Protein AF-A0A941NEB9-F1 (afdb_monomer_lite)

Foldseek 3Di:
DVVVVVVVVVVVVVVVVVVVVVVVVVVPDDDDDDDPDDDDAKDFDADPVRQTAKMFGDLVPDFAFWDQNDGDHDPVRSQWGFMWGADPSSGTPDTDIWGWDDDPNDIDID

pLDDT: mean 83.01, std 13.98, range [54.56, 98.06]

Structure (mmCIF, N/CA/C/O backbone):
data_AF-A0A941NEB9-F1
#
_entry.id   AF-A0A941NEB9-F1
#
loop_
_atom_site.group_PDB
_atom_site.id
_atom_site.type_symbol
_atom_site.label_atom_id
_atom_site.label_alt_id
_atom_site.label_comp_id
_atom_site.label_asym_id
_atom_site.label_entity_id
_atom_site.label_seq_id
_atom_site.pdbx_PDB_ins_code
_atom_site.Cartn_x
_atom_site.Cartn_y
_atom_site.Cartn_z
_atom_site.occupancy
_atom_site.B_iso_or_equiv
_atom_site.auth_seq_id
_atom_site.auth_comp_id
_atom_site.auth_asym_id
_atom_site.auth_atom_id
_atom_site.pdbx_PDB_model_num
ATOM 1 N N . MET A 1 1 ? -52.942 15.500 39.821 1.00 58.81 1 MET A N 1
ATOM 2 C CA . MET A 1 1 ? -51.753 16.090 39.152 1.00 58.81 1 MET A CA 1
ATOM 3 C C . MET A 1 1 ? -50.395 15.496 39.578 1.00 58.81 1 MET A C 1
ATOM 5 O O . MET A 1 1 ? -49.487 15.507 38.760 1.00 58.81 1 MET A O 1
ATOM 9 N N . LYS A 1 2 ? -50.212 14.953 40.801 1.00 54.56 2 LYS A N 1
ATOM 10 C CA . LYS A 1 2 ? -48.945 14.295 41.224 1.00 54.56 2 LYS A CA 1
ATOM 11 C C . LYS A 1 2 ? -48.629 12.990 40.463 1.00 54.56 2 LYS A C 1
ATOM 13 O O . LYS A 1 2 ? -47.503 12.823 40.019 1.00 54.56 2 LYS A O 1
ATOM 18 N N . PHE A 1 3 ? -49.633 12.138 40.233 1.00 59.66 3 PHE A N 1
ATOM 19 C CA . PHE A 1 3 ? -49.491 10.853 39.521 1.00 59.66 3 PHE A CA 1
ATOM 20 C C . PHE A 1 3 ? -49.025 10.977 38.059 1.00 59.66 3 PHE A C 1
ATOM 22 O O . PHE A 1 3 ? -48.295 10.133 37.553 1.00 59.66 3 PHE A O 1
ATOM 29 N N . GLN A 1 4 ? -49.417 12.054 37.378 1.00 60.47 4 GLN A N 1
ATOM 30 C CA . GLN A 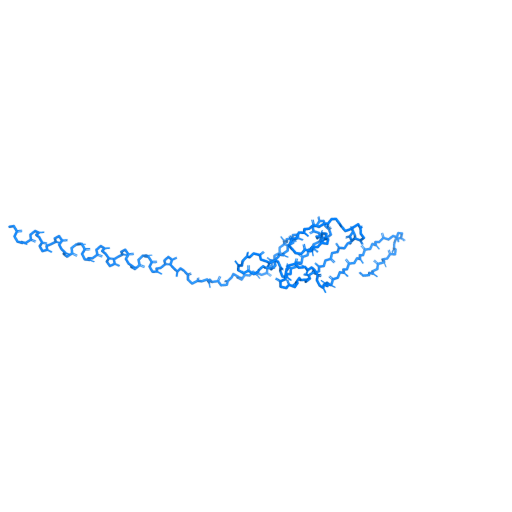1 4 ? -49.052 12.294 35.980 1.00 60.47 4 GLN A CA 1
ATOM 31 C C . GLN A 1 4 ? -47.589 12.756 35.851 1.00 60.47 4 GLN A C 1
ATOM 33 O O . GLN A 1 4 ? -46.902 12.391 34.904 1.00 60.47 4 GLN A O 1
ATOM 38 N N . LYS A 1 5 ? -47.086 13.495 36.854 1.00 56.81 5 LYS A N 1
ATOM 39 C CA . LYS A 1 5 ? -45.679 13.916 36.946 1.00 56.81 5 LYS A CA 1
ATOM 40 C C . LYS A 1 5 ? -44.748 12.749 37.287 1.00 56.81 5 LYS A C 1
ATOM 42 O O . LYS A 1 5 ? -43.653 12.682 36.744 1.00 56.81 5 LYS A O 1
ATOM 47 N N . THR A 1 6 ? -45.183 11.814 38.137 1.00 64.62 6 THR A N 1
ATOM 48 C CA . THR A 1 6 ? -44.408 10.600 38.439 1.00 64.62 6 THR A CA 1
ATOM 49 C C . THR A 1 6 ? -44.371 9.649 37.244 1.00 64.62 6 THR A C 1
ATOM 51 O O . THR A 1 6 ? -43.296 9.183 36.895 1.00 64.62 6 THR A O 1
ATOM 54 N N . ALA A 1 7 ? -45.493 9.430 36.548 1.00 67.12 7 ALA A N 1
ATOM 55 C CA . ALA A 1 7 ? -45.519 8.617 35.327 1.00 67.12 7 ALA A CA 1
ATOM 56 C C . ALA A 1 7 ? -44.622 9.192 34.212 1.00 67.12 7 ALA A C 1
ATOM 58 O O . ALA A 1 7 ? -43.872 8.449 33.583 1.00 67.12 7 ALA A O 1
ATOM 59 N N . ALA A 1 8 ? -44.633 10.516 34.017 1.00 68.38 8 ALA A N 1
ATOM 60 C CA . ALA A 1 8 ? -43.753 11.187 33.059 1.00 68.38 8 ALA A CA 1
ATOM 61 C C . ALA A 1 8 ? -42.264 11.070 33.436 1.00 68.38 8 A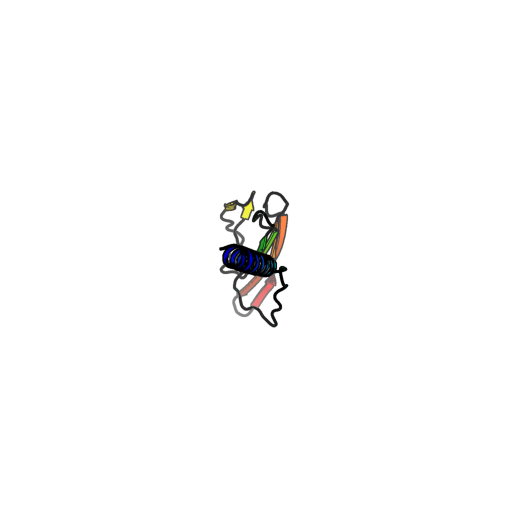LA A C 1
ATOM 63 O O . ALA A 1 8 ? -41.431 10.863 32.560 1.00 68.38 8 ALA A O 1
ATOM 64 N N . ALA A 1 9 ? -41.924 11.148 34.728 1.00 69.62 9 ALA A N 1
ATOM 65 C CA . ALA A 1 9 ? -40.551 10.971 35.204 1.00 69.62 9 ALA A CA 1
ATOM 66 C C . ALA A 1 9 ? -40.038 9.531 35.010 1.00 69.62 9 ALA A C 1
ATOM 68 O O . ALA A 1 9 ? -38.893 9.342 34.603 1.00 69.62 9 ALA A O 1
ATOM 69 N N . TYR A 1 10 ? -40.889 8.522 35.234 1.00 71.50 10 TYR A N 1
ATOM 70 C CA . TYR A 1 10 ? -40.560 7.120 34.953 1.00 71.50 10 TYR A CA 1
ATOM 71 C C . TYR A 1 10 ? -40.369 6.868 33.451 1.00 71.50 10 TYR A C 1
ATOM 73 O O . TYR A 1 10 ? -39.380 6.255 33.058 1.00 71.50 10 TYR A O 1
ATOM 81 N N . ALA A 1 11 ? -41.267 7.384 32.604 1.00 72.19 11 ALA A N 1
ATOM 82 C CA . ALA A 1 11 ? -41.150 7.255 31.151 1.00 72.19 11 ALA A CA 1
ATOM 83 C C . ALA A 1 11 ? -39.893 7.955 30.604 1.00 72.19 11 ALA A C 1
ATOM 85 O O . ALA A 1 11 ? -39.196 7.392 29.761 1.00 72.19 11 ALA A O 1
ATOM 86 N N . ALA A 1 12 ? -39.567 9.144 31.126 1.00 71.38 12 ALA A N 1
ATOM 87 C CA . ALA A 1 12 ? -38.343 9.857 30.780 1.00 71.38 12 ALA A CA 1
ATOM 88 C C .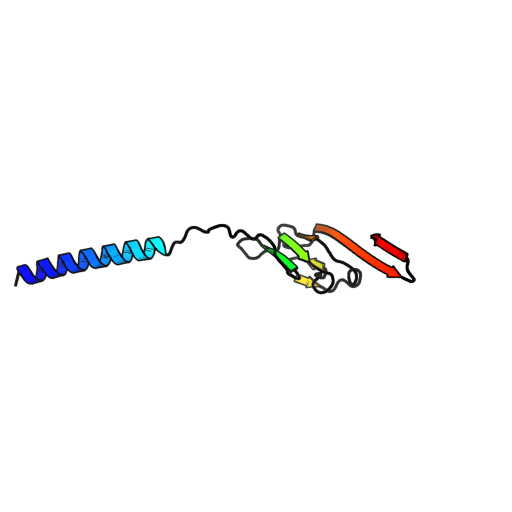 ALA A 1 12 ? -37.098 9.061 31.190 1.00 71.38 12 ALA A C 1
ATOM 90 O O . ALA A 1 12 ? -36.210 8.883 30.368 1.00 71.38 12 ALA A O 1
ATOM 91 N N . GLY A 1 13 ? -37.056 8.516 32.412 1.00 73.38 13 GLY A N 1
ATOM 92 C CA . GLY A 1 13 ? -35.937 7.692 32.881 1.00 73.38 13 GLY A CA 1
ATOM 93 C C . GLY A 1 13 ? -35.684 6.467 31.999 1.00 73.38 13 GLY A C 1
ATOM 94 O O . GLY A 1 13 ? -34.548 6.235 31.593 1.00 73.38 13 GLY A O 1
ATOM 95 N N . VAL A 1 14 ? -36.745 5.738 31.636 1.00 76.94 14 VAL A N 1
ATOM 96 C CA . VAL A 1 14 ? -36.662 4.561 30.754 1.00 76.94 14 VAL A CA 1
ATOM 97 C C . VAL A 1 14 ? -36.164 4.946 29.357 1.00 76.94 14 VAL A C 1
ATOM 99 O O . VAL A 1 14 ? -35.285 4.275 28.817 1.00 76.94 14 VAL A O 1
ATOM 102 N N . ALA A 1 15 ? -36.662 6.046 28.786 1.00 76.06 15 ALA A N 1
ATOM 103 C CA . ALA A 1 15 ? -36.217 6.524 27.478 1.00 76.06 15 ALA A CA 1
ATOM 104 C C . ALA A 1 15 ? -34.718 6.874 27.467 1.00 76.06 15 ALA A C 1
ATOM 106 O O . ALA A 1 15 ? -34.007 6.488 26.540 1.00 76.06 15 ALA A O 1
ATOM 107 N N . THR A 1 16 ? -34.209 7.530 28.515 1.00 72.12 16 THR A N 1
ATOM 108 C CA . THR A 1 16 ? -32.782 7.875 28.614 1.00 72.12 16 THR A CA 1
ATOM 109 C C . THR A 1 16 ? -31.898 6.631 28.718 1.00 72.12 16 THR A C 1
ATOM 111 O O . THR A 1 16 ? -30.833 6.588 28.104 1.00 72.12 16 THR A O 1
ATOM 114 N N . THR A 1 17 ? -32.335 5.593 29.442 1.00 72.25 17 THR A N 1
ATOM 115 C CA . THR A 1 17 ? -31.602 4.318 29.525 1.00 72.25 17 THR A CA 1
ATOM 116 C C . THR A 1 17 ? -31.554 3.607 28.170 1.00 72.25 17 THR A C 1
ATOM 118 O O . THR A 1 17 ? -30.494 3.128 27.773 1.00 72.25 17 THR A O 1
ATOM 121 N N . PHE A 1 18 ? -32.662 3.587 27.423 1.00 80.00 18 PHE A N 1
ATOM 122 C CA . PHE A 1 18 ? -32.698 3.007 26.076 1.00 80.00 18 PHE A CA 1
ATOM 123 C C . PHE A 1 18 ? -31.771 3.740 25.098 1.00 80.00 18 PHE A C 1
ATOM 125 O O . PHE A 1 18 ? -31.051 3.089 24.341 1.00 80.00 18 PHE A O 1
ATOM 132 N N . ILE A 1 19 ? -31.734 5.075 25.144 1.00 80.12 19 ILE A N 1
ATOM 133 C CA . ILE A 1 19 ? -30.832 5.884 24.308 1.00 80.12 19 ILE A CA 1
ATOM 134 C C . ILE A 1 19 ? -29.363 5.613 24.668 1.00 80.12 19 ILE A C 1
ATOM 136 O O . ILE A 1 19 ? -28.538 5.461 23.770 1.00 80.12 19 ILE A O 1
ATOM 140 N N . ALA A 1 20 ? -29.029 5.494 25.957 1.00 77.25 20 ALA A N 1
ATOM 141 C CA . ALA A 1 20 ? -27.665 5.203 26.402 1.00 77.25 20 ALA A CA 1
ATOM 142 C C . ALA A 1 20 ? -27.182 3.805 25.967 1.00 77.25 20 ALA A C 1
ATOM 144 O O . ALA A 1 20 ? -26.049 3.664 25.508 1.00 77.25 20 ALA A O 1
ATOM 145 N N . ILE A 1 21 ? -28.041 2.782 26.050 1.00 75.50 21 ILE A N 1
ATOM 146 C CA . ILE A 1 21 ? -27.719 1.424 25.579 1.00 75.50 21 ILE A CA 1
ATOM 147 C C . ILE A 1 21 ? -27.564 1.406 24.052 1.00 75.50 21 ILE A C 1
ATOM 149 O O . ILE A 1 21 ? -26.605 0.831 23.541 1.00 75.50 21 ILE A O 1
ATOM 153 N N . ALA A 1 22 ? -28.460 2.072 23.316 1.00 72.69 22 ALA A N 1
ATOM 154 C CA . ALA A 1 22 ? -28.368 2.172 21.859 1.00 72.69 22 ALA A CA 1
ATOM 155 C C . ALA A 1 22 ? -27.088 2.898 21.405 1.00 72.69 22 ALA A C 1
ATOM 157 O O . ALA A 1 22 ? -26.443 2.465 20.453 1.00 72.69 22 ALA A O 1
ATOM 158 N N . ALA A 1 23 ? -26.680 3.955 22.116 1.00 68.56 23 ALA A N 1
ATOM 159 C CA . ALA A 1 23 ? -25.423 4.652 21.857 1.00 68.56 23 ALA A CA 1
ATOM 160 C C . ALA A 1 23 ? -24.194 3.775 22.166 1.00 68.56 23 ALA A C 1
ATOM 162 O O . ALA A 1 23 ? -23.229 3.805 21.408 1.00 68.56 23 ALA A O 1
ATOM 163 N N . GLY A 1 24 ? -24.236 2.956 23.225 1.00 64.38 24 GLY A N 1
ATOM 164 C CA . GLY A 1 24 ? -23.151 2.032 23.579 1.00 64.38 24 GLY A CA 1
ATOM 165 C C . GLY A 1 24 ? -22.916 0.925 22.545 1.00 64.38 24 GLY A C 1
ATOM 166 O O . GLY A 1 24 ? -21.771 0.588 22.270 1.00 64.38 24 GLY A O 1
ATOM 167 N N . GLN A 1 25 ? -23.980 0.418 21.913 1.00 61.25 25 GLN A N 1
ATOM 168 C CA . GLN A 1 25 ? -23.894 -0.595 20.846 1.00 61.25 25 GLN A CA 1
ATOM 169 C C . GLN A 1 25 ? -23.359 -0.023 19.519 1.00 61.25 25 GLN A C 1
ATOM 171 O O . GLN A 1 25 ? -22.838 -0.767 18.692 1.00 61.25 25 GLN A O 1
ATOM 176 N N . ALA A 1 26 ? -23.488 1.293 19.306 1.00 57.91 26 ALA A N 1
ATOM 177 C CA . ALA A 1 26 ? -22.958 1.985 18.131 1.00 57.91 26 ALA A CA 1
ATOM 178 C C . ALA A 1 26 ? -21.449 2.268 18.232 1.00 57.91 26 ALA A C 1
ATOM 180 O O . ALA A 1 26 ? -20.800 2.505 17.213 1.00 57.91 26 ALA A O 1
ATOM 181 N N . ILE A 1 27 ? -20.870 2.181 19.434 1.00 62.12 27 ILE A N 1
ATOM 182 C CA . ILE A 1 27 ? -19.417 2.120 19.641 1.00 62.12 27 ILE A CA 1
ATOM 183 C C . ILE A 1 27 ? -18.991 0.668 19.372 1.00 62.12 27 ILE A C 1
ATOM 185 O O . ILE A 1 27 ? -18.575 -0.071 20.260 1.00 62.12 27 ILE A O 1
ATOM 189 N N . GLY A 1 28 ? -19.219 0.223 18.136 1.00 59.81 28 GLY A N 1
ATOM 190 C CA . GLY A 1 28 ? -18.924 -1.132 17.699 1.00 59.81 28 GLY A CA 1
ATOM 191 C C . GLY A 1 28 ? -17.436 -1.416 17.855 1.00 59.81 28 GLY A C 1
ATOM 192 O O . GLY A 1 28 ? -16.596 -0.657 17.368 1.00 59.81 28 GLY A O 1
ATOM 193 N N . ALA A 1 29 ? -17.110 -2.510 18.542 1.00 64.12 29 ALA A N 1
ATOM 194 C CA . ALA A 1 29 ? -15.762 -3.050 18.537 1.00 64.12 29 ALA A CA 1
ATOM 195 C C . ALA A 1 29 ? -15.339 -3.275 17.078 1.00 64.12 29 ALA A C 1
ATOM 197 O O . ALA A 1 29 ? -16.100 -3.832 16.285 1.00 64.12 29 ALA A O 1
ATOM 198 N N . ALA A 1 30 ? -14.145 -2.816 16.709 1.00 68.44 30 ALA A N 1
ATOM 199 C CA . ALA A 1 30 ? -13.587 -3.121 15.401 1.00 68.44 30 ALA A CA 1
ATOM 200 C C . ALA A 1 30 ? -13.439 -4.645 15.295 1.00 68.44 30 ALA A C 1
ATOM 202 O O . ALA A 1 30 ? -12.636 -5.249 16.006 1.00 68.44 30 ALA A O 1
ATOM 203 N N . HIS A 1 31 ? -14.257 -5.271 14.455 1.00 77.94 31 HIS A N 1
ATOM 204 C CA . HIS A 1 31 ? -14.146 -6.693 14.166 1.00 77.94 31 HIS A CA 1
ATOM 205 C C . HIS A 1 31 ? -13.183 -6.886 12.994 1.00 77.94 31 HIS A C 1
ATOM 207 O O . HIS A 1 31 ? -13.291 -6.198 11.976 1.00 77.94 31 HIS A O 1
ATOM 213 N N . ASN A 1 32 ? -12.250 -7.830 13.132 1.00 86.75 32 ASN A N 1
ATOM 214 C CA . ASN A 1 32 ? -11.420 -8.254 12.009 1.00 86.75 32 ASN A CA 1
ATOM 215 C C . ASN A 1 32 ? -12.320 -8.837 10.916 1.00 86.75 32 ASN A C 1
ATOM 217 O O . ASN A 1 32 ? -13.272 -9.561 11.207 1.00 86.75 32 ASN A O 1
ATOM 221 N N . THR A 1 33 ? -12.032 -8.484 9.664 1.00 91.81 33 THR A N 1
ATOM 222 C CA . THR A 1 33 ? -12.708 -9.080 8.511 1.00 91.81 33 THR A CA 1
ATOM 223 C C . THR A 1 33 ? -11.865 -10.231 7.994 1.00 91.81 33 THR A C 1
ATOM 225 O O . THR A 1 33 ? -10.703 -10.027 7.645 1.00 91.81 33 THR A O 1
ATOM 228 N N . ASP A 1 34 ? -12.471 -11.410 7.913 1.00 93.38 34 ASP A N 1
ATOM 229 C CA . ASP A 1 34 ? -11.837 -12.598 7.359 1.00 93.38 34 ASP A CA 1
ATOM 230 C C . ASP A 1 34 ? -12.256 -12.775 5.897 1.00 93.38 34 ASP A C 1
ATOM 232 O O . ASP A 1 34 ? -13.421 -12.592 5.534 1.00 93.38 34 ASP A O 1
ATOM 236 N N . PHE A 1 35 ? -11.294 -13.130 5.049 1.00 95.94 35 PHE A N 1
ATOM 237 C CA . PHE A 1 35 ? -11.519 -13.413 3.636 1.00 95.94 35 PHE A CA 1
ATOM 238 C C . PHE A 1 35 ? -10.862 -14.744 3.277 1.00 95.94 35 PHE A C 1
ATOM 240 O O . PHE A 1 35 ? -9.685 -14.939 3.574 1.00 95.94 35 PHE A O 1
ATOM 247 N N . ASP A 1 36 ? -11.575 -15.611 2.556 1.00 97.31 36 ASP A N 1
ATOM 248 C CA . ASP A 1 36 ? -10.965 -16.810 1.966 1.00 97.31 36 ASP A CA 1
ATOM 249 C C . ASP A 1 36 ? -10.030 -16.436 0.807 1.00 97.31 36 ASP A C 1
ATOM 251 O O . ASP A 1 36 ? -8.942 -16.985 0.644 1.00 97.31 36 ASP A O 1
ATOM 255 N N . THR A 1 37 ? -10.453 -15.501 -0.050 1.00 96.88 37 THR A N 1
ATOM 256 C CA . THR A 1 37 ? -9.673 -15.035 -1.205 1.00 96.88 37 THR A CA 1
ATOM 257 C C . THR A 1 37 ? -10.050 -13.605 -1.571 1.00 96.88 37 THR A C 1
ATOM 259 O O . THR A 1 37 ? -11.220 -13.228 -1.540 1.00 96.88 37 THR A O 1
ATOM 262 N N . ILE A 1 38 ? -9.052 -12.820 -1.983 1.00 96.50 38 ILE A N 1
ATOM 263 C CA . ILE A 1 38 ? -9.227 -11.463 -2.506 1.00 96.50 38 ILE A CA 1
ATOM 264 C C . ILE A 1 38 ? -8.653 -11.365 -3.923 1.00 96.50 38 ILE A C 1
ATOM 266 O O . ILE A 1 38 ? -7.509 -11.737 -4.172 1.00 96.50 38 ILE A O 1
ATOM 270 N N . THR A 1 39 ? -9.451 -10.860 -4.869 1.00 97.50 39 THR A N 1
ATOM 271 C CA . THR A 1 39 ? -9.015 -10.586 -6.249 1.00 97.50 39 THR A CA 1
ATOM 272 C C . THR A 1 39 ? -8.986 -9.081 -6.463 1.00 97.50 39 THR A C 1
ATOM 274 O O . THR A 1 39 ? -10.026 -8.449 -6.623 1.00 97.50 39 THR A O 1
ATOM 277 N N . VAL A 1 40 ? -7.790 -8.498 -6.432 1.00 97.69 40 VAL A N 1
ATOM 278 C CA . VAL A 1 40 ? -7.581 -7.045 -6.491 1.00 97.69 40 VAL A CA 1
ATOM 279 C C . VAL A 1 40 ? -6.352 -6.706 -7.327 1.00 97.69 40 VAL A C 1
ATOM 281 O O . VAL A 1 40 ? -5.491 -7.547 -7.578 1.00 97.69 40 VAL A O 1
ATOM 284 N N . HIS A 1 41 ? -6.250 -5.453 -7.761 1.00 97.19 41 HIS A N 1
ATOM 285 C CA . HIS A 1 41 ? -5.062 -4.968 -8.469 1.00 97.19 41 HIS A CA 1
ATOM 286 C C . HIS A 1 41 ? -3.980 -4.436 -7.530 1.00 97.19 41 HIS A C 1
ATOM 288 O O . HIS A 1 41 ? -2.796 -4.504 -7.864 1.00 97.19 41 HIS A O 1
ATOM 294 N N . ARG A 1 42 ? -4.384 -3.899 -6.373 1.00 96.75 42 ARG A N 1
ATOM 295 C CA . ARG A 1 42 ? -3.492 -3.286 -5.394 1.00 96.75 42 ARG A CA 1
ATOM 296 C C . ARG A 1 42 ? -4.079 -3.365 -3.987 1.00 96.75 42 ARG A C 1
ATOM 298 O O . ARG A 1 42 ? -5.282 -3.206 -3.815 1.00 96.75 42 ARG A O 1
ATOM 305 N N . ILE A 1 43 ? -3.207 -3.552 -3.005 1.00 98.00 43 ILE A N 1
ATOM 306 C CA . ILE A 1 43 ? -3.488 -3.462 -1.572 1.00 98.00 43 ILE A CA 1
ATOM 307 C C . ILE A 1 43 ? -2.532 -2.424 -0.990 1.00 98.00 43 ILE A C 1
ATOM 309 O O . ILE A 1 43 ? -1.335 -2.469 -1.277 1.00 98.00 43 ILE A O 1
ATOM 313 N N . ASN A 1 44 ? -3.048 -1.516 -0.163 1.00 97.75 44 ASN A N 1
ATOM 314 C CA . ASN A 1 44 ? -2.251 -0.567 0.608 1.00 97.75 44 ASN A CA 1
ATOM 315 C C . ASN A 1 44 ? -2.435 -0.846 2.099 1.00 97.75 44 ASN A C 1
ATOM 317 O O . ASN A 1 44 ? -3.565 -0.997 2.556 1.00 97.75 44 ASN A O 1
ATOM 321 N N . VAL A 1 45 ? -1.335 -0.855 2.847 1.00 97.88 45 VAL A N 1
ATOM 322 C CA . VAL A 1 45 ? -1.350 -0.789 4.312 1.00 97.88 45 VAL A CA 1
ATOM 323 C C . VAL A 1 45 ? -0.977 0.630 4.712 1.00 97.88 45 VAL A C 1
ATOM 325 O O . VAL A 1 45 ? 0.041 1.149 4.246 1.00 97.88 45 VAL A O 1
ATOM 328 N N . VAL A 1 46 ? -1.816 1.252 5.538 1.00 97.31 46 VAL A N 1
ATOM 329 C CA . VAL A 1 46 ? -1.691 2.649 5.966 1.00 97.31 46 VAL A CA 1
ATOM 330 C C . VAL A 1 46 ? -1.742 2.751 7.487 1.00 97.31 46 VAL A C 1
ATOM 332 O O . VAL A 1 46 ? -2.399 1.943 8.141 1.00 97.31 46 VAL A O 1
ATOM 335 N N . GLU A 1 47 ? -1.054 3.745 8.032 1.00 97.00 47 GLU A N 1
ATOM 336 C CA . GLU A 1 47 ? -1.166 4.159 9.431 1.00 97.00 47 GLU A CA 1
ATOM 337 C C . GLU A 1 47 ? -2.524 4.822 9.726 1.00 97.00 47 GLU A C 1
ATOM 339 O O . GLU A 1 47 ? -3.224 5.228 8.791 1.00 97.00 47 GLU A O 1
ATOM 344 N N . PRO A 1 48 ? -2.893 5.014 11.011 1.00 95.94 48 PRO A N 1
ATOM 345 C CA . PRO A 1 48 ? -4.116 5.727 11.391 1.00 95.94 48 PRO A CA 1
ATOM 346 C C . PRO A 1 48 ? -4.229 7.149 10.824 1.00 95.94 48 PRO A C 1
ATOM 348 O O . PRO A 1 48 ? -5.337 7.632 10.604 1.00 95.94 48 PRO A O 1
ATOM 351 N N . ASP A 1 49 ? -3.099 7.819 10.581 1.00 94.56 49 ASP A N 1
ATOM 352 C CA . ASP A 1 49 ? -3.047 9.159 9.985 1.00 94.56 49 ASP A CA 1
ATOM 353 C C . ASP A 1 49 ? -3.078 9.152 8.442 1.00 94.56 49 ASP A C 1
ATOM 355 O O . ASP A 1 49 ? -3.087 10.211 7.814 1.00 94.56 49 ASP A O 1
ATOM 359 N N . GLY A 1 50 ? -3.125 7.966 7.827 1.00 95.25 50 GLY A N 1
ATOM 360 C CA . GLY A 1 50 ? -3.131 7.768 6.381 1.00 95.25 50 GLY A CA 1
ATOM 361 C C . GLY A 1 50 ? -1.747 7.598 5.748 1.00 95.25 50 GLY A C 1
ATOM 362 O O . GLY A 1 50 ? -1.669 7.402 4.532 1.00 95.25 50 GLY A O 1
ATOM 363 N N . THR A 1 51 ? -0.659 7.632 6.524 1.00 96.06 51 THR A N 1
ATOM 364 C CA . THR A 1 51 ? 0.700 7.418 6.005 1.00 96.06 51 THR A CA 1
ATOM 365 C C . THR A 1 51 ? 0.841 6.012 5.422 1.00 96.06 51 THR A C 1
ATOM 367 O O . THR A 1 51 ? 0.553 5.014 6.078 1.00 96.06 51 THR A O 1
ATOM 370 N N . LEU A 1 52 ? 1.291 5.909 4.169 1.00 96.38 52 LEU A N 1
ATOM 371 C CA . LEU A 1 52 ? 1.480 4.627 3.487 1.00 96.38 52 LEU A CA 1
ATOM 372 C C . LEU A 1 52 ? 2.673 3.865 4.083 1.00 96.38 52 LEU A C 1
ATOM 374 O O . LEU A 1 52 ? 3.743 4.443 4.235 1.00 96.38 52 LEU A O 1
ATOM 378 N N . ARG A 1 53 ? 2.503 2.565 4.363 1.00 97.81 53 ARG A N 1
ATOM 379 C CA . ARG A 1 53 ? 3.543 1.672 4.923 1.00 97.81 53 ARG A CA 1
ATOM 380 C C . ARG A 1 53 ? 3.958 0.548 4.014 1.00 97.81 53 ARG A C 1
ATOM 382 O O . ARG A 1 53 ? 5.133 0.193 3.953 1.00 97.81 53 ARG A O 1
ATOM 389 N N . MET A 1 54 ? 2.993 0.013 3.281 1.00 98.06 54 MET A N 1
ATOM 390 C CA . MET A 1 54 ? 3.245 -1.050 2.329 1.00 98.06 54 MET A CA 1
ATOM 391 C C . MET A 1 54 ? 2.268 -0.961 1.169 1.00 98.06 54 MET A C 1
ATOM 393 O O . MET A 1 54 ? 1.113 -0.562 1.324 1.00 98.06 54 MET A O 1
ATOM 397 N N . THR A 1 55 ? 2.723 -1.362 -0.007 1.00 97.25 55 THR A N 1
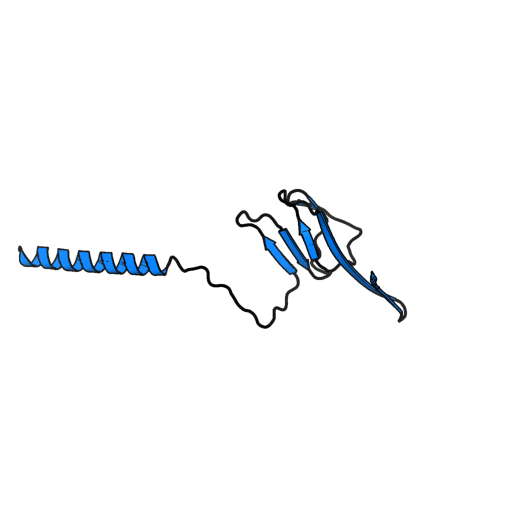ATOM 398 C CA . THR A 1 55 ? 1.868 -1.575 -1.172 1.00 97.25 55 THR A CA 1
ATOM 399 C C . THR A 1 55 ? 2.173 -2.934 -1.766 1.00 97.25 55 THR A C 1
ATOM 401 O O . THR A 1 55 ? 3.334 -3.207 -2.032 1.00 97.25 55 THR A O 1
ATOM 404 N N . ILE A 1 56 ? 1.148 -3.739 -2.045 1.00 97.12 56 ILE A N 1
ATOM 405 C CA . ILE A 1 56 ? 1.232 -4.909 -2.931 1.00 97.12 56 ILE A CA 1
ATOM 406 C C . ILE A 1 56 ? 0.477 -4.546 -4.203 1.00 97.12 56 ILE A C 1
ATOM 408 O O . ILE A 1 56 ? -0.669 -4.112 -4.115 1.00 97.12 56 ILE A O 1
ATOM 412 N N . SER A 1 57 ? 1.084 -4.684 -5.380 1.00 95.81 57 SER A N 1
ATOM 413 C CA . SER A 1 57 ? 0.445 -4.261 -6.630 1.00 95.81 57 SER A CA 1
ATOM 414 C C . SER A 1 57 ? 0.846 -5.094 -7.839 1.00 95.81 57 SER A C 1
ATOM 416 O O . SER A 1 57 ? 1.962 -5.609 -7.936 1.00 95.81 57 SER A O 1
ATOM 418 N N . ASN A 1 58 ? -0.085 -5.199 -8.785 1.00 93.94 58 ASN A N 1
ATOM 419 C CA . ASN A 1 58 ? 0.201 -5.687 -10.125 1.00 93.94 58 ASN A CA 1
ATOM 420 C C . ASN A 1 58 ? 0.954 -4.629 -10.955 1.00 93.94 58 ASN A C 1
ATOM 422 O O . ASN A 1 58 ? 1.086 -3.475 -10.557 1.00 93.94 58 ASN A O 1
ATOM 426 N N . ARG A 1 59 ? 1.372 -5.007 -12.167 1.00 91.12 59 ARG A N 1
ATOM 427 C CA . ARG A 1 59 ? 2.099 -4.112 -13.081 1.00 91.12 59 ARG A CA 1
ATOM 428 C C . ARG A 1 59 ? 1.320 -2.872 -13.520 1.00 91.12 59 ARG A C 1
ATOM 430 O O . ARG A 1 59 ? 1.909 -1.822 -13.735 1.00 91.12 59 ARG A O 1
ATOM 437 N N . ALA A 1 60 ? 0.002 -2.980 -13.674 1.00 90.81 60 ALA A N 1
ATOM 438 C CA . ALA A 1 60 ? -0.831 -1.872 -14.149 1.00 90.81 60 ALA A CA 1
ATOM 439 C C . ALA A 1 60 ? -1.078 -0.796 -13.078 1.00 90.81 60 ALA A C 1
ATOM 441 O O . ALA A 1 60 ? -1.455 0.324 -13.412 1.00 90.81 60 ALA A O 1
ATOM 442 N N . GLN A 1 61 ? -0.917 -1.141 -11.800 1.00 93.06 61 GLN A N 1
ATOM 443 C CA . GLN A 1 61 ? -1.137 -0.259 -10.651 1.00 93.06 61 GLN A CA 1
ATOM 444 C C . GLN A 1 61 ? 0.124 -0.101 -9.794 1.00 93.06 61 GLN A C 1
ATOM 446 O O . GLN A 1 61 ? 0.040 0.365 -8.651 1.00 93.06 61 GLN A O 1
ATOM 451 N N . PHE A 1 62 ? 1.282 -0.482 -10.341 1.00 92.69 62 PHE A N 1
ATOM 452 C CA . PHE A 1 62 ? 2.554 -0.342 -9.657 1.00 92.69 62 PHE A CA 1
ATOM 453 C C . PHE A 1 62 ? 2.855 1.148 -9.453 1.00 92.69 62 PHE A C 1
ATOM 455 O O . PHE A 1 62 ? 2.796 1.923 -10.415 1.00 92.69 62 PHE A O 1
ATOM 462 N N . PRO A 1 63 ? 3.107 1.597 -8.213 1.00 91.94 63 PRO A N 1
ATOM 463 C CA . PRO A 1 63 ? 3.372 3.002 -7.954 1.00 91.94 63 PRO A CA 1
ATOM 464 C C . PRO A 1 63 ? 4.708 3.439 -8.563 1.00 91.94 63 PRO A C 1
ATOM 466 O O . PRO A 1 63 ? 5.642 2.657 -8.740 1.00 91.94 63 PRO A O 1
ATOM 469 N N . GLY A 1 64 ? 4.794 4.737 -8.841 1.00 91.25 64 GLY A N 1
ATOM 470 C CA . GLY A 1 64 ? 6.070 5.401 -9.082 1.00 91.25 64 GLY A CA 1
ATOM 471 C C . GLY A 1 64 ? 6.874 5.544 -7.787 1.00 91.25 64 GLY A C 1
ATOM 472 O O . GLY A 1 64 ? 6.521 4.979 -6.753 1.00 91.25 64 GLY A O 1
ATOM 473 N N . LEU A 1 65 ? 7.930 6.349 -7.830 1.00 91.00 65 LEU A N 1
ATOM 474 C CA . LEU A 1 65 ? 8.735 6.650 -6.651 1.00 91.00 65 LEU A CA 1
ATOM 475 C C . LEU A 1 65 ? 7.909 7.511 -5.689 1.00 91.00 65 LEU A C 1
ATOM 477 O O . LEU A 1 65 ? 7.435 8.577 -6.082 1.00 91.00 65 LEU A O 1
ATOM 481 N N . ILE A 1 66 ? 7.740 7.076 -4.441 1.00 94.56 66 ILE A N 1
ATOM 482 C CA . ILE A 1 66 ? 7.034 7.860 -3.419 1.00 94.56 66 ILE A CA 1
ATOM 483 C C . ILE A 1 66 ? 8.050 8.429 -2.434 1.00 94.56 66 ILE A C 1
ATOM 485 O O . ILE A 1 66 ? 8.787 7.687 -1.789 1.00 94.56 66 ILE A O 1
ATOM 489 N N . VAL A 1 67 ? 8.075 9.755 -2.312 1.00 94.94 67 VAL A N 1
ATOM 490 C CA . VAL A 1 67 ? 8.927 10.481 -1.364 1.00 94.94 67 VAL A CA 1
ATOM 491 C C . VAL A 1 67 ? 8.048 11.420 -0.562 1.00 94.94 67 VAL A C 1
ATOM 493 O O . VAL A 1 67 ? 7.345 12.257 -1.130 1.00 94.94 67 VAL A O 1
ATOM 496 N N . LYS A 1 68 ? 8.081 11.289 0.763 1.00 95.44 68 LYS A N 1
ATOM 497 C CA . LYS A 1 68 ? 7.264 12.088 1.686 1.00 95.44 68 LYS A CA 1
ATOM 498 C C . LYS A 1 68 ? 5.773 12.087 1.328 1.00 95.44 68 LYS A C 1
ATOM 500 O O . LYS A 1 68 ? 5.146 13.142 1.223 1.00 95.44 68 LYS A O 1
ATOM 505 N N . GLY A 1 69 ? 5.242 10.902 1.019 1.00 92.88 69 GLY A N 1
ATOM 506 C CA . GLY A 1 69 ? 3.853 10.691 0.602 1.00 92.88 69 GLY A CA 1
ATOM 507 C C . GLY A 1 69 ? 3.509 11.186 -0.809 1.00 92.88 69 GLY A C 1
ATOM 508 O O . GLY A 1 69 ? 2.377 11.016 -1.255 1.00 92.88 69 GLY A O 1
ATOM 509 N N . LYS A 1 70 ? 4.457 11.782 -1.544 1.00 93.75 70 LYS A N 1
ATOM 510 C CA . LYS A 1 70 ? 4.227 12.297 -2.898 1.00 93.75 70 LYS A CA 1
ATOM 511 C C . LYS A 1 70 ? 4.757 11.329 -3.937 1.00 93.75 70 LYS A C 1
ATOM 513 O O . LYS A 1 70 ? 5.942 11.004 -3.946 1.00 93.75 70 LYS A O 1
ATOM 518 N N . GLN A 1 71 ? 3.875 10.911 -4.838 1.00 92.50 71 GLN A N 1
ATOM 519 C CA . GLN A 1 71 ? 4.241 10.057 -5.957 1.00 92.50 71 GLN A CA 1
ATOM 520 C C . GLN A 1 71 ? 4.848 10.884 -7.092 1.00 92.50 71 GLN A C 1
ATOM 522 O O . GLN A 1 71 ? 4.276 11.876 -7.541 1.00 92.50 71 GLN A O 1
ATOM 527 N N . MET A 1 72 ? 5.994 10.428 -7.582 1.00 91.62 72 MET A N 1
ATOM 528 C CA . MET A 1 72 ? 6.690 10.951 -8.747 1.00 91.62 72 MET A CA 1
ATOM 529 C C . MET A 1 72 ? 6.825 9.848 -9.802 1.00 91.62 72 MET A C 1
ATOM 531 O O . MET A 1 72 ? 6.886 8.662 -9.454 1.00 91.62 72 MET A O 1
ATOM 535 N N . PRO A 1 73 ? 6.877 10.198 -11.098 1.00 88.44 73 PRO A N 1
ATOM 536 C CA . PRO A 1 73 ? 7.171 9.226 -12.141 1.00 88.44 73 PRO A CA 1
ATOM 537 C C . PRO A 1 73 ? 8.506 8.529 -11.875 1.00 88.44 73 PRO A C 1
ATOM 539 O O . PRO A 1 73 ? 9.487 9.166 -11.497 1.00 88.44 73 PRO A O 1
ATOM 542 N N . HIS A 1 74 ? 8.548 7.220 -12.101 1.00 82.88 74 HIS A N 1
ATOM 543 C CA . HIS A 1 74 ? 9.780 6.448 -12.025 1.00 82.88 74 HIS A CA 1
ATOM 544 C C . HIS A 1 74 ? 9.843 5.535 -13.248 1.00 82.88 74 HIS A C 1
ATOM 546 O O . HIS A 1 74 ? 9.245 4.459 -13.279 1.00 82.88 74 HIS A O 1
ATOM 552 N N . SER A 1 75 ? 10.497 6.039 -14.297 1.00 74.62 75 SER A N 1
ATOM 553 C CA . SER A 1 75 ? 10.515 5.463 -15.650 1.00 74.62 75 SER A CA 1
ATOM 554 C C . SER A 1 75 ? 10.992 4.014 -15.695 1.00 74.62 75 SER A C 1
ATOM 556 O O . SER A 1 75 ? 10.572 3.246 -16.560 1.00 74.62 75 SER A O 1
ATOM 558 N N . ASP A 1 76 ? 11.824 3.626 -14.736 1.00 76.31 76 ASP A N 1
ATOM 559 C CA . ASP A 1 76 ? 12.567 2.371 -14.778 1.00 76.31 76 ASP A CA 1
ATOM 560 C C . ASP A 1 76 ? 11.777 1.201 -14.173 1.00 76.31 76 ASP A C 1
ATOM 562 O O . ASP A 1 76 ? 12.287 0.090 -14.093 1.00 76.31 76 ASP A O 1
ATOM 566 N N . ARG A 1 77 ? 10.512 1.415 -13.775 1.00 74.31 77 ARG A N 1
ATOM 567 C CA . ARG A 1 77 ? 9.644 0.389 -13.162 1.00 74.31 77 ARG A CA 1
ATOM 568 C C . ARG A 1 77 ? 8.377 0.070 -13.949 1.00 74.31 77 ARG A C 1
ATOM 570 O O . ARG A 1 77 ? 7.475 -0.584 -13.441 1.00 74.31 77 ARG A O 1
ATOM 577 N N . ASN A 1 78 ? 8.326 0.419 -15.230 1.00 75.62 78 ASN A N 1
ATOM 578 C CA . ASN A 1 78 ? 7.175 0.106 -16.093 1.00 75.62 78 ASN A CA 1
ATOM 579 C C . ASN A 1 78 ? 6.914 -1.409 -16.278 1.00 75.62 78 ASN A C 1
ATOM 581 O O . ASN A 1 78 ? 5.873 -1.812 -16.802 1.00 75.62 78 ASN A O 1
ATOM 585 N N . TYR A 1 79 ? 7.863 -2.263 -15.884 1.00 78.75 79 TYR A N 1
ATOM 586 C CA . TYR A 1 79 ? 7.739 -3.722 -15.908 1.00 78.75 79 TYR A CA 1
ATOM 587 C C . TYR A 1 79 ? 7.398 -4.339 -14.542 1.00 78.75 79 TYR A C 1
ATOM 589 O O . TYR A 1 79 ? 7.123 -5.535 -14.490 1.00 78.75 79 TYR A O 1
ATOM 597 N N . ALA A 1 80 ? 7.435 -3.554 -13.466 1.00 85.25 80 ALA A N 1
ATOM 598 C CA . ALA A 1 80 ? 7.450 -4.042 -12.095 1.00 85.25 80 ALA A CA 1
ATOM 599 C C . ALA A 1 80 ? 6.064 -4.472 -11.605 1.00 85.25 80 ALA A C 1
ATOM 601 O O . ALA A 1 80 ? 5.077 -3.781 -11.829 1.00 85.25 80 ALA A O 1
ATOM 602 N N . ALA A 1 81 ? 6.008 -5.587 -10.885 1.00 92.62 81 ALA A N 1
ATOM 603 C CA . ALA A 1 81 ? 4.940 -5.939 -9.957 1.00 92.62 81 ALA A CA 1
ATOM 604 C C . ALA A 1 81 ? 5.574 -6.338 -8.616 1.00 92.62 81 ALA A C 1
ATOM 606 O O . ALA A 1 81 ? 6.766 -6.635 -8.560 1.00 92.62 81 ALA A O 1
ATOM 607 N N . GLY A 1 82 ? 4.798 -6.359 -7.534 1.00 94.12 82 GLY A N 1
ATOM 608 C CA . GLY A 1 82 ? 5.287 -6.841 -6.241 1.00 94.12 82 GLY A CA 1
ATOM 609 C C . GLY A 1 82 ? 4.938 -5.933 -5.074 1.00 94.12 82 GLY A C 1
ATOM 610 O O . GLY A 1 82 ? 3.847 -5.358 -5.035 1.00 94.12 82 GLY A O 1
ATOM 611 N N . MET A 1 83 ? 5.854 -5.853 -4.111 1.00 96.81 83 MET A N 1
ATOM 612 C CA . MET A 1 83 ? 5.642 -5.246 -2.801 1.00 96.81 83 MET A CA 1
ATOM 613 C C . MET A 1 83 ? 6.648 -4.124 -2.533 1.00 96.81 83 MET A C 1
ATOM 615 O O . MET A 1 83 ? 7.848 -4.347 -2.643 1.00 96.81 83 MET A O 1
ATOM 619 N N . LEU A 1 84 ? 6.180 -2.937 -2.149 1.00 96.38 84 LEU A N 1
ATOM 620 C CA . LEU A 1 84 ? 7.025 -1.816 -1.719 1.00 96.38 84 LEU A CA 1
ATOM 621 C C . LEU A 1 84 ? 6.802 -1.498 -0.244 1.00 96.38 84 LEU 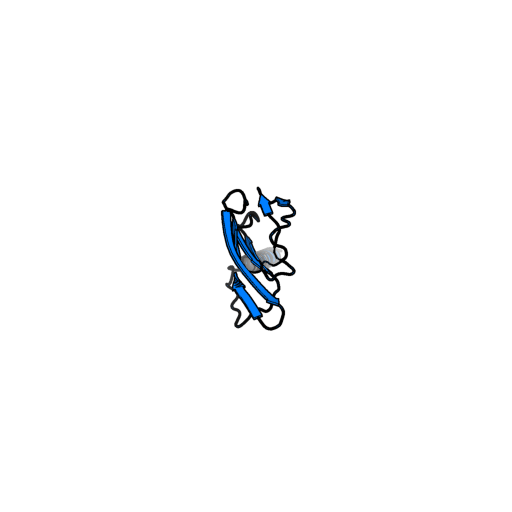A C 1
ATOM 623 O O . LEU A 1 84 ? 5.667 -1.587 0.231 1.00 96.38 84 LEU A O 1
ATOM 627 N N . PHE A 1 85 ? 7.869 -1.074 0.432 1.00 98.00 85 PHE A N 1
ATOM 628 C CA . PHE A 1 85 ? 7.879 -0.635 1.825 1.00 98.00 85 PHE A CA 1
ATOM 629 C C . PHE A 1 85 ? 8.203 0.857 1.921 1.00 98.00 85 PHE A C 1
ATOM 631 O O . PHE A 1 85 ? 8.951 1.408 1.106 1.00 98.00 85 PHE A O 1
ATOM 638 N N . PHE A 1 86 ? 7.627 1.509 2.930 1.00 98.00 86 PHE A N 1
ATOM 639 C CA . PHE A 1 86 ? 7.770 2.942 3.159 1.00 98.00 86 PHE A CA 1
ATOM 640 C C . PHE A 1 86 ? 8.121 3.221 4.626 1.00 98.00 86 PHE A C 1
ATOM 642 O O . PHE A 1 86 ? 7.616 2.568 5.541 1.00 98.00 86 PHE A O 1
ATOM 649 N N . ASN A 1 87 ? 8.996 4.201 4.851 1.00 97.00 87 ASN A N 1
ATOM 650 C CA . ASN A 1 87 ? 9.425 4.632 6.183 1.00 97.00 87 ASN A CA 1
ATOM 651 C C . ASN A 1 87 ? 8.411 5.580 6.858 1.00 97.00 87 ASN A C 1
ATOM 653 O O . ASN A 1 87 ? 7.361 5.876 6.291 1.00 97.00 87 ASN A O 1
ATOM 657 N N . ASP A 1 88 ? 8.729 6.059 8.069 1.00 97.06 88 ASP A N 1
ATOM 658 C CA . ASP A 1 88 ? 7.855 6.929 8.891 1.00 97.06 88 ASP A CA 1
ATOM 659 C C . ASP A 1 88 ? 7.522 8.272 8.249 1.00 97.06 88 ASP A C 1
ATOM 661 O O . ASP A 1 88 ? 6.519 8.890 8.585 1.00 97.06 88 ASP A O 1
ATOM 665 N N . GLU A 1 89 ? 8.323 8.709 7.282 1.00 96.00 89 GLU A N 1
ATOM 666 C CA . GLU A 1 89 ? 8.047 9.929 6.533 1.00 96.00 89 GLU A CA 1
ATOM 667 C C . GLU A 1 89 ? 7.169 9.666 5.301 1.00 96.00 89 GLU A C 1
ATOM 669 O O . GLU A 1 89 ? 6.867 10.598 4.562 1.00 96.00 89 GLU A O 1
ATOM 674 N N . GLY A 1 90 ? 6.798 8.413 5.015 1.00 95.75 90 GLY A N 1
ATOM 675 C CA . GLY A 1 90 ? 6.113 8.027 3.781 1.00 95.75 90 GLY A CA 1
ATOM 676 C C . GLY A 1 90 ? 7.028 8.056 2.553 1.00 95.75 90 GLY A C 1
ATOM 677 O O . GLY A 1 90 ? 6.573 8.345 1.445 1.00 95.75 90 GLY A O 1
ATOM 678 N N . THR A 1 91 ? 8.328 7.817 2.737 1.00 96.81 91 THR A N 1
ATOM 679 C CA . THR A 1 91 ? 9.307 7.661 1.650 1.00 96.81 91 THR A CA 1
ATOM 680 C C . THR A 1 91 ? 9.611 6.187 1.431 1.00 96.81 91 THR A C 1
ATOM 682 O O . THR A 1 91 ? 9.816 5.446 2.391 1.00 96.81 91 THR A O 1
ATOM 685 N N . GLU A 1 92 ? 9.649 5.761 0.170 1.00 94.88 92 GLU A N 1
ATOM 686 C CA . GLU A 1 92 ? 10.011 4.394 -0.198 1.00 94.88 92 GLU A CA 1
ATOM 687 C C . GLU A 1 92 ? 11.419 4.057 0.315 1.00 94.88 92 GLU A C 1
ATOM 689 O O . GLU A 1 92 ? 12.372 4.787 0.042 1.00 94.88 92 GLU A O 1
ATOM 694 N N . ASN A 1 93 ? 11.556 2.954 1.054 1.00 95.31 93 ASN A N 1
ATOM 695 C CA . ASN A 1 93 ? 12.843 2.491 1.586 1.00 95.31 93 ASN A CA 1
ATOM 696 C C . ASN A 1 93 ? 13.257 1.102 1.072 1.00 95.31 93 ASN A C 1
ATOM 698 O O . ASN A 1 93 ? 14.273 0.566 1.512 1.00 95.31 93 ASN A O 1
ATOM 702 N N . GLY A 1 94 ? 12.500 0.529 0.135 1.00 93.38 94 GLY A N 1
ATOM 703 C CA . GLY A 1 94 ? 12.827 -0.733 -0.516 1.00 93.38 94 GLY A CA 1
ATOM 704 C C . GLY A 1 94 ? 11.593 -1.488 -0.995 1.00 93.38 94 GLY A C 1
ATOM 705 O O . GLY A 1 94 ? 10.455 -1.039 -0.845 1.00 93.38 94 GLY A O 1
ATOM 706 N N . GLY A 1 95 ? 11.820 -2.665 -1.571 1.00 93.56 95 GLY A N 1
ATOM 707 C CA . GLY A 1 95 ? 10.741 -3.508 -2.060 1.00 93.56 95 GLY A CA 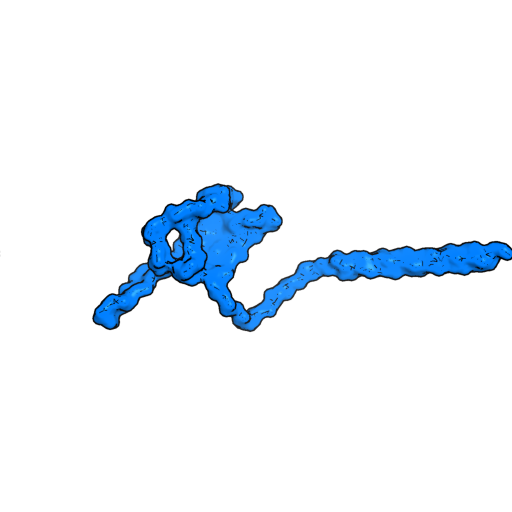1
ATOM 708 C C . GLY A 1 95 ? 11.197 -4.872 -2.556 1.00 93.56 95 GLY A C 1
ATOM 709 O O . GLY A 1 95 ? 12.372 -5.096 -2.836 1.00 93.56 95 GLY A O 1
ATOM 710 N N . LEU A 1 96 ? 10.220 -5.764 -2.680 1.00 93.81 96 LEU A N 1
ATOM 711 C CA . LEU A 1 96 ? 10.305 -7.027 -3.398 1.00 93.81 96 LEU A CA 1
ATOM 712 C C . LEU A 1 96 ? 9.647 -6.812 -4.758 1.00 93.81 96 LEU A C 1
ATOM 714 O O . LEU A 1 96 ? 8.420 -6.861 -4.883 1.00 93.81 96 LEU A O 1
ATOM 718 N N . ILE A 1 97 ? 10.464 -6.491 -5.752 1.00 89.81 97 ILE A N 1
ATOM 719 C CA . ILE A 1 97 ? 10.006 -6.184 -7.102 1.00 89.81 97 ILE A CA 1
ATOM 720 C C . ILE A 1 97 ? 10.349 -7.360 -7.993 1.00 89.81 97 ILE A C 1
ATOM 722 O O . ILE A 1 97 ? 11.486 -7.816 -7.984 1.00 89.81 97 ILE A O 1
ATOM 726 N N . PHE A 1 98 ? 9.367 -7.802 -8.769 1.00 84.88 98 PHE A N 1
ATOM 727 C CA . PHE A 1 98 ? 9.532 -8.867 -9.738 1.00 84.88 98 PHE A CA 1
ATOM 728 C C . PHE A 1 98 ? 9.072 -8.394 -11.113 1.00 84.88 98 PHE A C 1
ATOM 730 O O . PHE A 1 98 ? 8.041 -7.729 -11.272 1.00 84.88 98 PHE A O 1
ATOM 737 N N . GLY A 1 99 ? 9.858 -8.747 -12.115 1.00 77.12 99 GLY A N 1
ATOM 738 C CA . GLY A 1 99 ? 9.613 -8.533 -13.522 1.00 77.12 99 GLY A CA 1
ATOM 739 C C . GLY A 1 99 ? 9.759 -9.846 -14.270 1.00 77.12 99 GLY A C 1
ATOM 740 O O . GLY A 1 99 ? 10.722 -10.584 -14.099 1.00 77.12 99 GLY A O 1
ATOM 741 N N . GLY A 1 100 ? 8.801 -10.127 -15.145 1.00 68.31 100 GLY A N 1
ATOM 742 C CA . GLY A 1 100 ? 8.898 -11.249 -16.062 1.00 68.31 100 GLY A CA 1
ATOM 743 C C . GLY A 1 100 ? 8.413 -10.839 -17.437 1.00 68.31 100 GLY A C 1
ATOM 744 O O . GLY A 1 100 ? 7.328 -10.265 -17.567 1.00 68.31 100 GLY A O 1
ATOM 745 N N . LYS A 1 101 ? 9.206 -11.114 -18.470 1.00 66.62 101 LYS A N 1
ATOM 746 C CA . LYS A 1 101 ? 8.768 -10.976 -19.861 1.00 66.62 101 LYS A CA 1
ATOM 747 C C . LYS A 1 101 ? 9.096 -12.255 -20.603 1.00 66.62 101 LYS A C 1
ATOM 749 O O . LYS A 1 101 ? 10.193 -12.788 -20.481 1.00 66.62 101 LYS A O 1
ATOM 754 N N . SER A 1 102 ? 8.134 -12.732 -21.386 1.00 59.34 102 SER A N 1
ATOM 755 C CA . SER A 1 102 ? 8.441 -13.715 -22.412 1.00 59.34 102 SER A CA 1
ATOM 756 C C . SER A 1 102 ? 8.865 -12.969 -23.669 1.00 59.34 102 SER A C 1
ATOM 758 O O . SER A 1 102 ? 8.134 -12.095 -24.144 1.00 59.34 102 SER A O 1
ATOM 760 N N . LYS A 1 103 ? 10.048 -13.291 -24.186 1.00 62.94 103 LYS A N 1
ATOM 761 C CA . LYS A 1 103 ? 10.520 -12.830 -25.488 1.00 62.94 103 LYS A CA 1
ATOM 762 C C . LYS A 1 103 ? 10.947 -14.049 -26.293 1.00 62.94 103 LYS A C 1
ATOM 764 O O . LYS A 1 103 ? 11.760 -14.838 -25.828 1.00 62.94 103 LYS A O 1
ATOM 769 N N . ASP A 1 104 ? 10.342 -14.223 -27.465 1.00 72.19 104 ASP A N 1
ATOM 770 C CA . ASP A 1 104 ? 10.667 -15.297 -28.412 1.00 72.19 104 ASP A CA 1
ATOM 771 C C . ASP A 1 104 ? 10.648 -16.711 -27.788 1.00 72.19 104 ASP A C 1
ATOM 773 O O . ASP A 1 104 ? 11.490 -17.554 -28.076 1.00 72.19 104 ASP A O 1
ATOM 777 N N . GLY A 1 105 ? 9.685 -16.972 -26.893 1.00 64.44 105 GLY A N 1
ATOM 778 C CA . GLY A 1 105 ? 9.534 -18.265 -26.209 1.00 64.44 105 GLY A CA 1
ATOM 779 C C . GLY A 1 105 ? 10.455 -18.471 -25.001 1.00 64.44 105 GLY A C 1
ATOM 780 O O . GLY A 1 105 ? 10.292 -19.453 -24.279 1.00 64.44 105 GLY A O 1
ATOM 781 N N . HIS A 1 106 ? 11.361 -17.533 -24.719 1.00 59.06 106 HIS A N 1
ATOM 782 C CA . HIS A 1 106 ? 12.192 -17.535 -23.519 1.00 59.06 106 HIS A CA 1
ATOM 783 C C . HIS A 1 106 ? 11.578 -16.658 -22.431 1.00 59.06 106 HIS A C 1
ATOM 785 O O . HIS A 1 106 ? 11.086 -15.562 -22.700 1.00 59.06 106 HIS A O 1
ATOM 791 N N . VAL A 1 107 ? 11.578 -17.160 -21.197 1.00 68.88 107 VAL A N 1
ATOM 792 C CA . VAL A 1 107 ? 11.125 -16.419 -20.017 1.00 68.88 107 VAL A CA 1
ATOM 793 C C . VAL A 1 107 ? 12.337 -15.753 -19.384 1.00 68.88 107 VAL A C 1
ATOM 795 O O . VAL A 1 107 ? 13.241 -16.437 -18.911 1.00 68.88 107 VAL A O 1
ATOM 798 N N . GLU A 1 108 ? 12.345 -14.426 -19.357 1.00 64.75 108 GLU A N 1
ATOM 799 C CA . GLU A 1 108 ? 13.252 -13.650 -18.516 1.00 64.75 108 GLU A CA 1
ATOM 800 C C . GLU A 1 108 ? 12.554 -13.378 -17.183 1.00 64.75 108 GLU A C 1
ATOM 802 O O . GLU A 1 108 ? 11.396 -12.955 -17.172 1.00 64.75 108 GLU A O 1
ATOM 807 N N . SER A 1 109 ? 13.250 -13.640 -16.075 1.00 60.56 109 SER A N 1
ATOM 808 C CA . SER A 1 109 ? 12.795 -13.384 -14.705 1.00 60.56 109 SER A CA 1
ATOM 809 C C . SER A 1 109 ? 13.825 -12.513 -13.995 1.00 60.56 109 SER A C 1
ATOM 811 O O . SER A 1 109 ? 15.021 -12.789 -14.089 1.00 60.56 109 SER A O 1
ATOM 813 N N . GLY A 1 110 ? 13.359 -11.508 -13.260 1.00 59.34 110 GLY A N 1
ATOM 814 C CA . GLY A 1 110 ? 14.155 -10.636 -12.398 1.00 59.34 110 GLY A CA 1
ATOM 815 C C . GLY A 1 110 ? 13.333 -10.109 -11.240 1.00 59.34 110 GLY A C 1
ATOM 816 O O . GLY A 1 110 ? 12.089 -10.110 -11.366 1.00 59.34 110 GLY A O 1
#

Secondary structure (DSSP, 8-state):
-HHHHHHHHHHHHHHHHHHHHHHHHHS---PPPP-S----SEEEEE-TT--EEEEEE-GGG---EEETTEEE--GGGTT-EEEEEE-TTS-EEEEEEE-EEEETTEEEE-

Radius of gyration: 27.0 Å; chains: 1; bounding box: 66×34×70 Å

Sequence (110 aa):
MKFQKTAAAYAAGVATTFIAIAAGQAIGAAHNTDFDTITVHRINVVEPDGTLRMTISNRAQFPGLIVKGKQMPHSDRNYAAGMLFFNDEGTENGGLIFGGKSKDGHVESG